Protein AF-A0A2V9PHC5-F1 (afdb_monomer_lite)

Radius of gyration: 18.46 Å; chains: 1; bounding box: 34×42×41 Å

Secondary structure (DSSP, 8-state):
-HHHHHHHHHHHHHHHHSHHHHHGGGGS-HHHHHHHTS-HHHHHHHHHHHHHHTT-S--SSHHHHHHHHHHHHHHHHHHHTT---GGGSS--

Sequence (92 aa):
GARWRRQYGAVVRRLEQDLPELLSFFAFPRHLWRKLRITNVIERCFVEVRRRTRPMVCFVNVESVDRIIYSIFQRFNLEWKTRTLNLFTQAA

Structure (mmCIF, N/CA/C/O backbone):
data_AF-A0A2V9PHC5-F1
#
_entry.id   AF-A0A2V9PHC5-F1
#
loop_
_atom_site.group_PDB
_atom_site.id
_atom_site.type_symbol
_atom_site.label_atom_id
_atom_site.label_alt_id
_atom_site.label_comp_id
_atom_site.label_asym_id
_atom_site.label_entity_id
_atom_site.label_seq_id
_atom_site.pdbx_PDB_ins_code
_atom_site.Cartn_x
_atom_site.Cartn_y
_atom_site.Cartn_z
_atom_site.occupancy
_atom_site.B_iso_or_equiv
_atom_site.auth_seq_id
_atom_site.auth_comp_id
_atom_site.auth_asym_id
_atom_site.auth_atom_id
_atom_site.pdbx_PDB_model_num
ATOM 1 N N . GLY A 1 1 ? -5.541 -22.958 -12.426 1.00 61.53 1 GLY A N 1
ATOM 2 C CA . GLY A 1 1 ? -6.557 -22.600 -11.411 1.00 61.53 1 GLY A CA 1
ATOM 3 C C . GLY A 1 1 ? -7.205 -23.782 -10.690 1.00 61.53 1 GLY A C 1
ATOM 4 O O . GLY A 1 1 ? -7.498 -23.649 -9.509 1.00 61.53 1 GLY A O 1
ATOM 5 N N . ALA A 1 2 ? -7.439 -24.926 -11.351 1.00 71.50 2 ALA A N 1
ATOM 6 C CA . ALA A 1 2 ? -8.320 -25.996 -10.850 1.00 71.50 2 ALA A CA 1
ATOM 7 C C . ALA A 1 2 ? -8.016 -26.507 -9.425 1.00 71.50 2 ALA A C 1
ATOM 9 O O . ALA A 1 2 ? -8.939 -26.657 -8.629 1.00 71.50 2 ALA A O 1
ATOM 10 N N . ARG A 1 3 ? -6.735 -26.684 -9.066 1.00 85.56 3 ARG A N 1
ATOM 11 C CA . ARG A 1 3 ? -6.324 -27.166 -7.733 1.00 85.56 3 ARG A CA 1
ATOM 12 C C . ARG A 1 3 ? -6.813 -26.275 -6.583 1.00 85.56 3 ARG A C 1
ATOM 14 O O . ARG A 1 3 ? -7.270 -26.783 -5.568 1.00 85.56 3 ARG A O 1
ATOM 21 N N . TRP A 1 4 ? -6.741 -24.954 -6.748 1.00 89.75 4 TRP A N 1
ATOM 22 C CA . TRP A 1 4 ? -7.058 -23.988 -5.688 1.00 89.75 4 TRP A CA 1
ATOM 23 C C . TRP A 1 4 ? -8.515 -23.528 -5.697 1.00 89.75 4 TRP A C 1
ATOM 25 O O . TRP A 1 4 ? -8.998 -23.035 -4.682 1.00 89.75 4 TRP A O 1
ATOM 35 N N . ARG A 1 5 ? -9.248 -23.737 -6.798 1.00 89.88 5 ARG A N 1
ATOM 36 C CA . ARG A 1 5 ? -10.673 -23.374 -6.887 1.00 89.88 5 ARG A CA 1
ATOM 37 C C . ARG A 1 5 ? -11.541 -24.122 -5.874 1.00 89.88 5 ARG A C 1
ATOM 39 O O . ARG A 1 5 ? -12.504 -23.546 -5.384 1.00 89.88 5 ARG A O 1
ATOM 46 N N . ARG A 1 6 ? -11.180 -25.364 -5.527 1.00 90.44 6 ARG A N 1
ATOM 47 C CA . ARG A 1 6 ? -11.928 -26.183 -4.559 1.00 90.44 6 ARG A CA 1
ATOM 48 C C . ARG A 1 6 ? -11.854 -25.638 -3.127 1.00 90.44 6 ARG A C 1
ATOM 50 O O . ARG A 1 6 ? -12.839 -25.726 -2.411 1.00 90.44 6 ARG A O 1
ATOM 57 N N . GLN A 1 7 ? -10.706 -25.092 -2.720 1.00 93.12 7 GLN A N 1
ATOM 58 C CA . GLN A 1 7 ? -10.478 -24.606 -1.348 1.00 93.12 7 GLN A CA 1
ATOM 59 C C . GLN A 1 7 ? -10.616 -23.082 -1.216 1.00 93.12 7 GLN A C 1
ATOM 61 O O . GLN A 1 7 ? -11.080 -22.594 -0.194 1.00 93.12 7 GLN A O 1
ATOM 66 N N . TYR A 1 8 ? -10.258 -22.324 -2.256 1.00 94.31 8 TYR A N 1
ATOM 67 C CA . TYR A 1 8 ? -10.190 -20.859 -2.231 1.00 94.31 8 TYR A CA 1
ATOM 68 C C . TYR A 1 8 ? -10.899 -20.233 -3.437 1.00 94.31 8 TYR A C 1
ATOM 70 O O . TYR A 1 8 ? -10.399 -19.290 -4.052 1.00 94.31 8 TYR A O 1
ATOM 78 N N . GLY A 1 9 ? -12.079 -20.748 -3.794 1.00 94.06 9 GLY A N 1
ATOM 79 C CA . GLY A 1 9 ? -12.826 -20.307 -4.978 1.00 94.06 9 GLY A CA 1
ATOM 80 C C . GLY A 1 9 ? -13.068 -18.793 -5.039 1.00 94.06 9 GLY A C 1
ATOM 81 O O . GLY A 1 9 ? -12.935 -18.202 -6.105 1.00 94.06 9 GLY A O 1
ATOM 82 N N . ALA A 1 10 ? -13.346 -18.143 -3.904 1.00 94.44 10 ALA A N 1
ATOM 83 C CA . ALA A 1 10 ? -13.525 -16.689 -3.846 1.00 94.44 10 ALA A CA 1
ATOM 84 C C . ALA A 1 10 ? -12.236 -15.911 -4.164 1.00 94.44 10 ALA A C 1
ATOM 86 O O . ALA A 1 10 ? -12.280 -14.946 -4.923 1.00 94.44 10 ALA A O 1
ATOM 87 N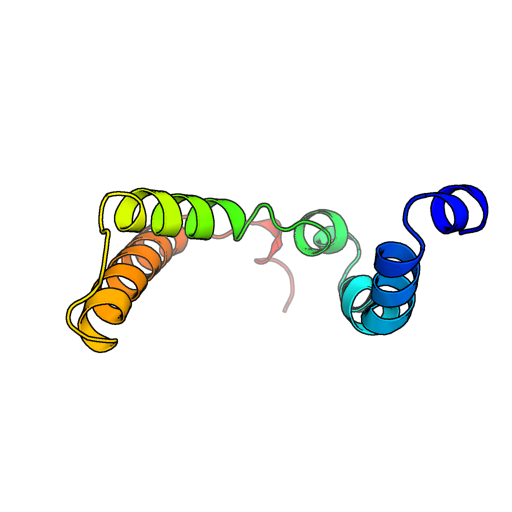 N . VAL A 1 11 ? -11.093 -16.361 -3.637 1.00 94.12 11 VAL A N 1
ATOM 88 C CA . VAL A 1 11 ? -9.784 -15.745 -3.903 1.00 94.12 11 VAL A CA 1
ATOM 89 C C . VAL A 1 11 ? -9.413 -15.916 -5.371 1.00 94.12 11 VAL A C 1
ATOM 91 O O . VAL A 1 11 ? -9.007 -14.953 -6.008 1.00 94.12 11 VAL A O 1
ATOM 94 N N . VAL A 1 12 ? -9.607 -17.116 -5.930 1.00 94.56 12 VAL A N 1
ATOM 95 C CA . VAL A 1 12 ? -9.321 -17.380 -7.347 1.00 94.56 12 VAL A CA 1
ATOM 96 C C . VAL A 1 12 ? -10.173 -16.493 -8.254 1.00 94.56 12 VAL A C 1
ATOM 98 O O . VAL A 1 12 ? -9.630 -15.908 -9.182 1.00 94.56 12 VAL A O 1
ATOM 101 N N . ARG A 1 13 ? -11.471 -16.334 -7.960 1.00 94.44 13 ARG A N 1
ATOM 102 C CA . ARG A 1 13 ? -12.345 -15.433 -8.728 1.00 94.44 13 ARG A CA 1
ATOM 103 C C . ARG A 1 13 ? -11.869 -13.983 -8.686 1.00 94.44 13 ARG A C 1
ATOM 105 O O . ARG A 1 13 ? -11.827 -13.350 -9.730 1.00 94.44 13 ARG A O 1
ATOM 112 N N . ARG A 1 14 ? -11.485 -13.472 -7.512 1.00 94.88 14 ARG A N 1
ATOM 113 C CA . ARG A 1 14 ? -10.970 -12.101 -7.391 1.00 94.88 14 ARG A CA 1
ATOM 114 C C . ARG A 1 14 ? -9.642 -11.923 -8.133 1.00 94.88 14 ARG A C 1
ATOM 116 O O . ARG A 1 14 ? -9.492 -10.964 -8.868 1.00 94.88 14 ARG A O 1
ATOM 123 N N . LEU A 1 15 ? -8.719 -12.880 -8.022 1.00 93.38 15 LEU A N 1
ATOM 124 C CA . LEU A 1 15 ? -7.459 -12.846 -8.776 1.00 93.38 15 LEU A CA 1
ATOM 125 C C . LEU A 1 15 ? -7.669 -12.879 -10.295 1.00 93.38 15 LEU A C 1
ATOM 127 O O . LEU A 1 15 ? -6.889 -12.278 -11.021 1.00 93.38 15 LEU A O 1
ATOM 131 N N . GLU A 1 16 ? -8.681 -13.607 -10.773 1.00 93.88 16 GLU A N 1
ATOM 132 C CA . GLU A 1 16 ? -9.051 -13.635 -12.192 1.00 93.88 16 GLU A CA 1
ATOM 133 C C . GLU A 1 16 ? -9.665 -12.302 -12.647 1.00 93.88 16 GLU A C 1
ATOM 135 O O . GLU A 1 16 ? -9.413 -11.886 -13.773 1.00 93.88 16 GLU A O 1
ATOM 140 N N . GLN A 1 17 ? -10.425 -11.628 -11.776 1.00 95.94 17 GLN A N 1
ATOM 141 C CA . GLN A 1 17 ? -10.993 -10.299 -12.033 1.00 95.94 17 GLN A CA 1
ATOM 142 C C . GLN A 1 17 ? -9.914 -9.210 -12.074 1.00 95.94 17 GLN A C 1
ATOM 144 O O . GLN A 1 17 ? -9.873 -8.453 -13.035 1.00 95.94 17 GLN A O 1
ATOM 149 N N . ASP A 1 18 ? -9.016 -9.192 -11.088 1.00 94.94 18 ASP A N 1
ATOM 150 C CA . ASP A 1 18 ? -7.958 -8.178 -10.936 1.00 94.94 18 ASP A CA 1
ATOM 151 C C . ASP A 1 18 ? -6.704 -8.494 -11.785 1.00 94.94 18 ASP A C 1
ATOM 153 O O . ASP A 1 18 ? -5.644 -7.880 -11.636 1.00 94.94 18 ASP A O 1
ATOM 157 N N . LEU A 1 19 ? -6.769 -9.524 -12.636 1.00 93.94 19 LEU A N 1
ATOM 158 C CA . LEU A 1 19 ? -5.628 -10.007 -13.413 1.00 93.94 19 LEU A CA 1
ATOM 159 C C . LEU A 1 19 ? -4.998 -8.922 -14.312 1.00 93.94 19 LEU A C 1
ATOM 161 O O . LEU A 1 19 ? -3.765 -8.864 -14.352 1.00 93.94 19 LEU A O 1
ATOM 165 N N . PRO A 1 20 ? -5.766 -8.066 -15.019 1.00 93.50 20 PRO A N 1
ATOM 166 C CA . PRO A 1 20 ? -5.193 -6.993 -15.836 1.00 93.50 20 PRO A CA 1
ATOM 167 C C . PRO A 1 20 ? -4.318 -6.033 -15.020 1.00 93.50 20 PRO A C 1
ATOM 169 O O . PRO A 1 20 ? -3.191 -5.721 -15.413 1.00 93.50 20 PRO A O 1
ATOM 172 N N . GLU A 1 21 ? -4.792 -5.619 -13.848 1.00 92.44 21 GLU A N 1
ATOM 173 C CA . GLU A 1 21 ? -4.087 -4.719 -12.941 1.00 92.44 21 GLU A CA 1
ATOM 174 C C . GLU A 1 21 ? -2.851 -5.402 -12.346 1.00 92.44 21 GLU A C 1
ATOM 176 O O . GLU A 1 21 ? -1.765 -4.815 -12.322 1.00 92.44 21 GLU A O 1
ATOM 181 N N . LEU A 1 22 ? -2.980 -6.668 -11.933 1.00 92.50 22 LEU A N 1
ATOM 182 C CA . LEU A 1 22 ? -1.887 -7.460 -11.360 1.00 92.50 22 LEU A CA 1
ATOM 183 C C . LEU A 1 22 ? -0.743 -7.715 -12.350 1.00 92.50 22 LEU A C 1
ATOM 185 O O . LEU A 1 22 ? 0.402 -7.888 -11.927 1.00 92.50 22 LEU A O 1
ATOM 189 N N . LEU A 1 23 ? -1.033 -7.751 -13.652 1.00 94.31 23 LEU A N 1
ATOM 190 C CA . LEU A 1 23 ? -0.049 -7.980 -14.713 1.00 94.31 23 LEU A CA 1
ATOM 191 C C . LEU A 1 23 ? 0.438 -6.684 -15.381 1.00 94.31 23 LEU A C 1
ATOM 193 O O . LEU A 1 23 ? 1.340 -6.738 -16.217 1.00 94.31 23 LEU A O 1
ATOM 197 N N . SER A 1 24 ? -0.079 -5.517 -14.985 1.00 94.00 24 SER A N 1
ATOM 198 C CA . SER A 1 24 ? 0.304 -4.212 -15.551 1.00 94.00 24 SER A CA 1
ATOM 199 C C . SER A 1 24 ? 1.816 -3.938 -15.520 1.00 94.00 24 SER A C 1
ATOM 201 O O . SER A 1 24 ? 2.349 -3.273 -16.408 1.00 94.00 24 SER A O 1
ATOM 203 N N . PHE A 1 25 ? 2.549 -4.513 -14.557 1.00 91.81 25 PHE A N 1
ATOM 204 C CA . PHE A 1 25 ? 4.001 -4.341 -14.450 1.00 91.81 25 PHE A CA 1
ATOM 205 C C . PHE A 1 25 ? 4.786 -4.897 -15.657 1.00 91.81 25 PHE A C 1
ATOM 207 O O . PHE A 1 25 ? 5.945 -4.521 -15.851 1.00 91.81 25 PHE A O 1
ATOM 214 N N . PHE A 1 26 ? 4.189 -5.775 -16.474 1.00 94.69 26 PHE A N 1
ATOM 215 C CA . PHE A 1 26 ? 4.813 -6.283 -17.701 1.00 94.69 26 PHE A CA 1
ATOM 216 C C . PHE A 1 26 ? 4.975 -5.212 -18.787 1.00 94.69 26 PHE A C 1
ATOM 218 O O . PHE A 1 26 ? 5.809 -5.389 -19.671 1.00 94.69 26 PHE A O 1
ATOM 225 N N . ALA A 1 27 ? 4.250 -4.091 -18.695 1.00 94.50 27 ALA A N 1
ATOM 226 C CA . ALA A 1 27 ? 4.413 -2.947 -19.594 1.00 94.50 27 ALA A CA 1
ATOM 227 C C . ALA A 1 27 ? 5.736 -2.181 -19.378 1.00 94.50 27 ALA A C 1
ATOM 229 O O . ALA A 1 27 ? 6.126 -1.372 -20.216 1.00 94.50 27 ALA A O 1
ATOM 230 N N . PHE A 1 28 ? 6.440 -2.426 -18.268 1.00 91.06 28 PHE A N 1
ATOM 231 C CA . PHE A 1 28 ? 7.697 -1.754 -17.929 1.00 91.06 28 PHE A CA 1
ATOM 232 C C . PHE A 1 28 ? 8.923 -2.571 -18.374 1.00 91.06 28 PHE A C 1
ATOM 234 O O . PHE A 1 28 ? 8.816 -3.778 -18.602 1.00 91.06 28 PHE A O 1
ATOM 241 N N . PRO A 1 29 ? 10.125 -1.967 -18.440 1.00 92.75 29 PRO A N 1
ATOM 242 C CA . PRO A 1 29 ? 11.360 -2.693 -18.721 1.00 92.75 29 PRO A CA 1
ATOM 243 C C . PRO A 1 29 ? 11.596 -3.898 -17.796 1.00 92.75 29 PRO A C 1
ATOM 245 O O . PRO A 1 29 ? 11.418 -3.829 -16.578 1.00 92.75 29 PRO A O 1
ATOM 248 N N . ARG A 1 30 ? 12.091 -5.005 -18.365 1.00 90.88 30 ARG A N 1
ATOM 249 C CA . ARG A 1 30 ? 12.273 -6.295 -17.669 1.00 90.88 30 ARG A CA 1
ATOM 250 C C . ARG A 1 30 ? 13.134 -6.215 -16.404 1.00 90.88 30 ARG A C 1
ATOM 252 O O . ARG A 1 30 ? 12.905 -6.967 -15.457 1.00 90.88 30 ARG A O 1
ATOM 259 N N . HIS A 1 31 ? 14.108 -5.305 -16.364 1.00 87.88 31 HIS A N 1
ATOM 260 C CA . HIS A 1 31 ? 14.962 -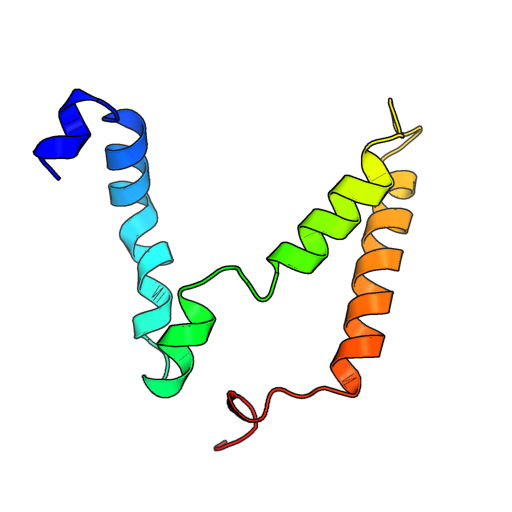5.112 -15.189 1.00 87.88 31 HIS A CA 1
ATOM 261 C C . HIS A 1 31 ? 14.187 -4.565 -13.970 1.00 87.88 31 HIS A C 1
ATOM 263 O O . HIS A 1 31 ? 14.597 -4.807 -12.833 1.00 87.88 31 HIS A O 1
ATOM 269 N N . LEU A 1 32 ? 13.034 -3.914 -14.181 1.00 88.38 32 LEU A N 1
ATOM 270 C CA . LEU A 1 32 ? 12.165 -3.398 -13.118 1.00 88.38 32 LEU A CA 1
ATOM 271 C C . LEU A 1 32 ? 11.171 -4.435 -12.583 1.00 88.38 32 LEU A C 1
ATOM 273 O O . LEU A 1 32 ? 10.733 -4.317 -11.439 1.00 88.38 32 LEU A O 1
ATOM 277 N N . TRP A 1 33 ? 10.845 -5.485 -13.346 1.00 91.75 33 TRP A N 1
ATOM 278 C CA . TRP A 1 33 ? 9.796 -6.453 -12.981 1.00 91.75 33 TRP A CA 1
ATOM 279 C C . TRP A 1 33 ? 9.995 -7.071 -11.598 1.00 91.75 33 TRP A C 1
ATOM 281 O O . TRP A 1 33 ? 9.035 -7.243 -10.852 1.00 91.75 33 TRP A O 1
ATOM 291 N N . ARG A 1 34 ? 11.244 -7.377 -11.219 1.00 89.12 34 ARG A N 1
ATOM 292 C CA . ARG A 1 34 ? 11.547 -7.959 -9.900 1.00 89.12 34 ARG A CA 1
ATOM 293 C C . ARG A 1 34 ? 11.117 -7.036 -8.755 1.00 89.12 34 ARG A C 1
ATOM 295 O O . ARG A 1 34 ? 10.690 -7.539 -7.724 1.00 89.12 34 ARG A O 1
ATOM 302 N N . LYS A 1 35 ? 11.249 -5.718 -8.935 1.00 86.25 35 LYS A N 1
ATOM 303 C CA . LYS A 1 35 ? 10.867 -4.698 -7.949 1.00 86.25 35 LYS A CA 1
ATOM 304 C C . LYS A 1 35 ? 9.375 -4.371 -8.017 1.00 86.25 35 LYS A C 1
ATOM 306 O O . LYS A 1 35 ? 8.766 -4.242 -6.968 1.00 86.25 35 LYS A O 1
ATOM 311 N N . LEU A 1 36 ? 8.808 -4.257 -9.220 1.00 89.56 36 LEU A N 1
ATOM 312 C CA . LEU A 1 36 ? 7.413 -3.847 -9.426 1.00 89.56 36 LEU A CA 1
ATOM 313 C C . LEU A 1 36 ? 6.394 -4.946 -9.093 1.00 89.56 36 LEU A C 1
ATOM 315 O O . LEU A 1 36 ? 5.299 -4.642 -8.640 1.00 89.56 36 LEU A O 1
ATOM 319 N N . ARG A 1 37 ? 6.751 -6.224 -9.274 1.00 89.19 37 ARG A N 1
ATOM 320 C CA . ARG A 1 37 ? 5.860 -7.362 -8.982 1.00 89.19 37 ARG A CA 1
ATOM 321 C C . ARG A 1 37 ? 5.615 -7.575 -7.481 1.00 89.19 37 ARG A C 1
ATOM 323 O O . ARG A 1 37 ? 4.734 -8.344 -7.112 1.00 89.19 37 ARG A O 1
ATOM 330 N N . ILE A 1 38 ? 6.433 -6.982 -6.615 1.00 88.44 38 ILE A N 1
ATOM 331 C CA . ILE A 1 38 ? 6.388 -7.205 -5.165 1.00 88.44 38 ILE A CA 1
ATOM 332 C C . ILE A 1 38 ? 6.040 -5.915 -4.426 1.00 88.44 38 ILE A C 1
ATOM 334 O O . ILE A 1 38 ? 6.394 -4.819 -4.852 1.00 88.44 38 ILE A O 1
ATOM 338 N N . THR A 1 39 ? 5.409 -6.049 -3.266 1.00 87.25 39 THR A N 1
ATOM 339 C CA . THR A 1 39 ? 4.987 -4.923 -2.421 1.00 87.25 39 THR A CA 1
ATOM 340 C C . THR A 1 39 ? 6.047 -4.475 -1.412 1.00 87.25 39 THR A C 1
ATOM 342 O O . THR A 1 39 ? 5.817 -3.529 -0.660 1.00 87.25 39 THR A O 1
ATOM 345 N N . ASN A 1 40 ? 7.244 -5.074 -1.418 1.00 82.62 40 ASN A N 1
ATOM 346 C CA . ASN A 1 40 ? 8.302 -4.823 -0.428 1.00 82.62 40 ASN A CA 1
ATOM 347 C C . ASN A 1 40 ? 8.642 -3.333 -0.233 1.00 82.62 40 ASN A C 1
ATOM 349 O O . ASN A 1 40 ? 9.007 -2.923 0.867 1.00 82.62 40 ASN A O 1
ATOM 353 N N . VAL A 1 41 ? 8.544 -2.520 -1.292 1.00 80.50 41 VAL A N 1
ATOM 354 C CA . VAL A 1 41 ? 8.848 -1.078 -1.233 1.00 80.50 41 VAL A CA 1
ATOM 355 C C . VAL A 1 41 ? 7.861 -0.328 -0.330 1.00 80.50 41 VAL A C 1
ATOM 357 O O . VAL A 1 41 ? 8.262 0.588 0.383 1.00 80.50 41 VAL A O 1
ATOM 360 N N . ILE A 1 42 ? 6.590 -0.737 -0.315 1.00 87.44 42 ILE A N 1
ATOM 361 C CA . ILE A 1 42 ? 5.512 -0.063 0.429 1.00 87.44 42 ILE A CA 1
ATOM 362 C C . ILE A 1 42 ? 5.185 -0.749 1.762 1.00 87.44 42 ILE A C 1
ATOM 364 O O . ILE A 1 42 ? 4.649 -0.115 2.671 1.00 87.44 42 ILE A O 1
ATOM 368 N N . GLU A 1 43 ? 5.551 -2.023 1.926 1.00 91.56 43 GLU A N 1
ATOM 369 C CA . GLU A 1 43 ? 5.284 -2.805 3.140 1.00 91.56 43 GLU A CA 1
ATOM 370 C C . GLU A 1 43 ? 5.820 -2.140 4.409 1.00 91.56 43 GLU A C 1
ATOM 372 O O . GLU A 1 43 ? 5.121 -2.089 5.424 1.00 91.56 43 GLU A O 1
ATOM 377 N N . ARG A 1 44 ? 7.032 -1.569 4.359 1.00 90.81 44 ARG A N 1
ATOM 378 C CA . ARG A 1 44 ? 7.621 -0.905 5.531 1.00 90.81 44 ARG A CA 1
ATOM 379 C C . ARG A 1 44 ? 6.798 0.303 5.984 1.00 90.81 44 ARG A C 1
ATOM 381 O O . ARG A 1 44 ? 6.667 0.513 7.191 1.00 90.81 44 ARG A O 1
ATOM 388 N N . CYS A 1 45 ? 6.213 1.047 5.045 1.00 92.38 45 CYS A N 1
ATOM 389 C CA . CYS A 1 45 ? 5.332 2.172 5.349 1.00 92.38 45 CYS A CA 1
ATOM 390 C C . CYS A 1 45 ? 4.068 1.698 6.070 1.00 92.38 45 CYS A C 1
ATOM 392 O O . CYS A 1 45 ? 3.739 2.219 7.134 1.00 92.38 45 CYS A O 1
ATOM 394 N N . PHE A 1 46 ? 3.406 0.658 5.557 1.00 93.75 46 PHE A N 1
ATOM 395 C CA . PHE A 1 46 ? 2.195 0.116 6.182 1.00 93.75 46 PHE A CA 1
ATOM 396 C C . PHE A 1 46 ? 2.448 -0.488 7.561 1.00 93.75 46 PHE A C 1
ATOM 398 O O . PHE A 1 46 ? 1.633 -0.312 8.469 1.00 93.75 46 PHE A O 1
ATOM 405 N N . VAL A 1 47 ? 3.585 -1.163 7.748 1.00 95.31 47 VAL A N 1
ATOM 406 C CA . VAL A 1 47 ? 3.988 -1.678 9.062 1.00 95.31 47 VAL A CA 1
ATOM 407 C C . VAL A 1 47 ? 4.162 -0.535 10.057 1.00 95.31 47 VAL A C 1
ATOM 409 O O . VAL A 1 47 ? 3.695 -0.648 11.187 1.00 95.31 47 VAL A O 1
ATOM 412 N N . GLU A 1 48 ? 4.788 0.572 9.656 1.00 95.25 48 GLU A N 1
ATOM 413 C CA . GLU A 1 48 ? 4.982 1.721 10.543 1.00 95.25 48 GLU A CA 1
ATOM 414 C C . GLU A 1 48 ? 3.661 2.429 10.871 1.00 95.25 48 GLU A C 1
ATOM 416 O O . GLU A 1 48 ? 3.445 2.777 12.033 1.00 95.25 48 G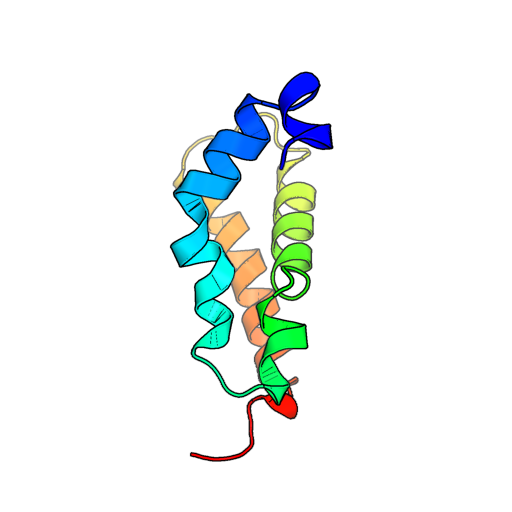LU A O 1
ATOM 421 N N . VAL A 1 49 ? 2.755 2.574 9.896 1.00 95.06 49 VAL A N 1
ATOM 422 C CA . VAL A 1 49 ? 1.387 3.069 10.135 1.00 95.06 49 VAL A CA 1
ATOM 423 C C . VAL A 1 49 ? 0.689 2.184 11.156 1.00 95.06 49 VAL A C 1
ATOM 425 O O . VAL A 1 49 ? 0.307 2.675 12.216 1.00 95.06 49 VAL A O 1
ATOM 428 N N . ARG A 1 50 ? 0.622 0.871 10.911 1.00 94.69 50 ARG A N 1
ATOM 429 C CA . ARG A 1 50 ? -0.009 -0.078 11.836 1.00 94.69 50 ARG A CA 1
ATOM 430 C C . ARG A 1 50 ? 0.655 -0.059 13.213 1.00 94.69 50 ARG A C 1
ATOM 432 O O . ARG A 1 50 ? -0.045 -0.151 14.211 1.00 94.69 50 ARG A O 1
ATOM 439 N N . ARG A 1 51 ? 1.981 0.082 13.300 1.00 95.31 51 ARG A N 1
ATOM 440 C CA . ARG A 1 51 ? 2.704 0.161 14.579 1.00 95.31 51 ARG A CA 1
ATOM 441 C C . ARG A 1 51 ? 2.292 1.388 15.391 1.00 95.31 51 ARG A C 1
ATOM 443 O O . ARG A 1 51 ? 2.091 1.253 16.594 1.00 95.31 51 ARG A O 1
ATOM 450 N N . ARG A 1 52 ? 2.166 2.557 14.752 1.00 93.88 52 ARG A N 1
ATOM 451 C CA . ARG A 1 52 ? 1.788 3.805 15.436 1.00 93.88 52 ARG A CA 1
ATOM 452 C C . ARG A 1 52 ? 0.308 3.868 15.780 1.00 93.88 52 ARG A C 1
ATOM 454 O O . ARG A 1 52 ? -0.022 4.439 16.809 1.00 93.88 52 ARG A O 1
ATOM 461 N N . THR A 1 53 ? -0.557 3.270 14.963 1.00 93.81 53 THR A N 1
ATOM 462 C CA . THR A 1 53 ? -2.005 3.271 15.205 1.00 93.81 53 THR A CA 1
ATOM 463 C C . THR A 1 53 ? -2.475 2.128 16.103 1.00 93.81 53 THR A C 1
ATOM 465 O O . THR A 1 53 ? -3.5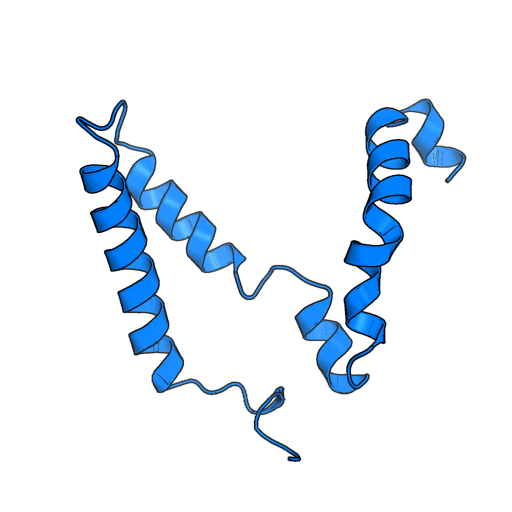10 2.261 16.739 1.00 93.81 53 THR A O 1
ATOM 468 N N . ARG A 1 54 ? -1.718 1.029 16.240 1.00 93.88 54 ARG A N 1
ATOM 469 C CA . ARG A 1 54 ? -2.090 -0.124 17.086 1.00 93.88 54 ARG A CA 1
ATOM 470 C C . ARG A 1 54 ? -2.488 0.215 18.535 1.00 93.88 54 ARG A C 1
ATOM 472 O O . ARG A 1 54 ? -3.446 -0.396 18.995 1.00 93.88 54 ARG A O 1
ATOM 479 N N . PRO A 1 55 ? -1.798 1.103 19.279 1.00 94.75 55 PRO A N 1
ATOM 480 C CA . PRO A 1 55 ? -2.216 1.447 20.642 1.00 94.75 55 PRO A CA 1
ATOM 481 C C . PRO A 1 55 ? -3.416 2.410 20.696 1.00 94.75 55 PRO A C 1
ATOM 483 O O . PRO A 1 55 ? -3.931 2.678 21.777 1.00 94.75 55 PRO A O 1
ATOM 486 N N . MET A 1 56 ? -3.856 2.953 19.559 1.00 93.25 56 MET A N 1
ATOM 487 C CA . MET A 1 56 ? -4.934 3.937 19.483 1.00 93.25 56 MET A CA 1
ATOM 488 C C . MET A 1 56 ? -6.257 3.200 19.253 1.00 93.25 56 MET A C 1
ATOM 490 O O . MET A 1 56 ? -6.524 2.714 18.158 1.00 93.25 56 MET A O 1
ATOM 494 N N . VAL A 1 57 ? -7.074 3.089 20.303 1.00 86.88 57 VAL A N 1
ATOM 495 C CA . VAL A 1 57 ? -8.370 2.383 20.263 1.00 86.88 57 VAL A CA 1
ATOM 496 C C . VAL A 1 57 ? -9.376 3.105 19.360 1.00 86.88 57 VAL A C 1
ATOM 498 O O . VAL A 1 57 ? -10.113 2.465 18.614 1.00 86.88 57 VAL A O 1
ATOM 501 N N . CYS A 1 58 ? -9.382 4.438 19.397 1.00 90.62 58 CYS A N 1
ATOM 502 C CA . CYS A 1 58 ? -10.160 5.287 18.505 1.00 90.62 58 CYS A CA 1
ATOM 503 C C . CYS A 1 58 ? -9.417 6.599 18.225 1.00 90.62 58 CYS A C 1
ATOM 505 O O . CYS A 1 58 ? -8.552 7.026 18.994 1.00 90.62 58 C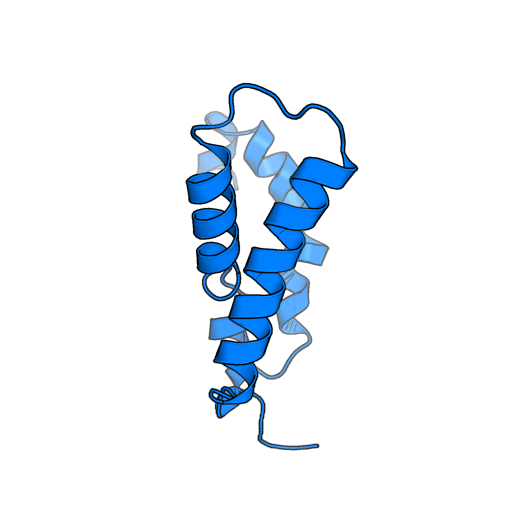YS A O 1
ATOM 507 N N . PHE A 1 59 ? -9.765 7.238 17.112 1.00 93.06 59 PHE A N 1
ATOM 508 C CA . PHE A 1 59 ? -9.325 8.590 16.785 1.00 93.06 59 PHE A CA 1
ATOM 509 C C . PHE A 1 59 ? -10.475 9.559 17.031 1.00 93.06 59 PHE A C 1
ATOM 511 O O . PHE A 1 59 ? -11.622 9.237 16.738 1.00 93.06 59 PHE A O 1
ATOM 518 N N . VAL A 1 60 ? -10.159 10.748 17.544 1.00 91.38 60 VAL A N 1
ATOM 519 C CA . VAL A 1 60 ? -11.156 11.798 17.814 1.00 91.38 60 VAL A CA 1
ATOM 520 C C . VAL A 1 60 ? -11.807 12.291 16.518 1.00 91.38 60 VAL A C 1
ATOM 522 O O . VAL A 1 60 ? -13.000 12.567 16.491 1.00 91.38 60 VAL A O 1
ATOM 525 N N . ASN A 1 61 ? -11.023 12.392 15.442 1.00 94.44 61 ASN A N 1
ATOM 526 C CA . ASN A 1 61 ? -11.477 12.760 14.104 1.00 94.44 61 ASN A CA 1
ATOM 527 C C . ASN A 1 61 ? -10.498 12.252 13.031 1.00 94.44 61 ASN A C 1
ATOM 529 O O . ASN A 1 61 ? -9.405 11.763 13.352 1.00 94.44 61 ASN A O 1
ATOM 533 N N . VAL A 1 62 ? -10.898 12.365 11.763 1.00 94.94 62 VAL A N 1
ATOM 534 C CA . VAL A 1 62 ? -10.114 11.903 10.604 1.00 94.94 62 VAL A CA 1
ATOM 535 C C . VAL A 1 62 ? -8.811 12.697 10.476 1.00 94.94 62 VAL A C 1
ATOM 537 O O . VAL A 1 62 ? -7.744 12.123 10.268 1.00 94.94 62 VAL A O 1
ATOM 540 N N . GLU A 1 63 ? -8.845 13.999 10.750 1.00 96.75 63 GLU A N 1
ATOM 541 C CA . GLU A 1 63 ? -7.678 14.876 10.659 1.00 96.75 63 GLU A CA 1
ATOM 542 C C . GLU A 1 63 ? -6.564 14.452 11.631 1.00 96.75 63 GLU A C 1
ATOM 544 O O . GLU A 1 63 ? -5.376 14.668 11.378 1.00 96.75 63 GLU A O 1
ATOM 549 N N . SER A 1 64 ? -6.923 13.842 12.763 1.00 93.50 64 SER A N 1
ATOM 550 C CA . SER A 1 64 ? -5.959 13.347 13.749 1.00 93.50 64 SER A CA 1
ATOM 551 C C . SER A 1 64 ? -5.176 12.141 13.241 1.00 93.50 64 SER A C 1
ATOM 553 O O . SER A 1 64 ? -3.957 12.095 13.424 1.00 93.50 64 SER A O 1
ATOM 555 N N . VAL A 1 65 ? -5.841 11.188 12.579 1.00 94.56 65 VAL A N 1
ATOM 556 C CA . VAL A 1 65 ? -5.152 10.044 11.965 1.00 94.56 65 VAL A CA 1
ATOM 557 C C . VAL A 1 65 ? -4.371 10.473 10.723 1.00 94.56 65 VAL A C 1
ATOM 559 O O . VAL A 1 65 ? -3.238 10.022 10.542 1.00 94.56 65 VAL A O 1
ATOM 562 N N . ASP A 1 66 ? -4.892 11.426 9.948 1.00 95.94 66 ASP A N 1
ATOM 563 C CA . ASP A 1 66 ? -4.207 11.973 8.774 1.00 95.94 66 ASP A CA 1
ATOM 564 C C . ASP A 1 66 ? -2.869 12.609 9.139 1.00 95.94 66 ASP A C 1
ATOM 566 O O . ASP A 1 66 ? -1.864 12.341 8.482 1.00 95.94 66 ASP A O 1
ATOM 570 N N . ARG A 1 67 ? -2.796 13.374 10.237 1.00 95.50 67 ARG A N 1
ATOM 571 C CA . ARG A 1 67 ? -1.520 13.934 10.720 1.00 95.50 67 ARG A CA 1
ATOM 572 C C . ARG A 1 67 ? -0.496 12.847 11.050 1.00 95.50 67 ARG A C 1
ATOM 574 O O . ARG A 1 67 ? 0.689 13.005 10.749 1.00 95.50 67 ARG A O 1
ATOM 581 N N . ILE A 1 68 ? -0.932 11.734 11.641 1.00 93.94 68 ILE A N 1
ATOM 582 C CA . ILE A 1 68 ? -0.046 10.607 11.965 1.00 93.94 68 ILE A CA 1
ATOM 583 C C . ILE A 1 68 ? 0.452 9.954 10.680 1.00 93.94 68 ILE A C 1
ATOM 585 O O . ILE A 1 68 ? 1.665 9.793 10.521 1.00 93.94 68 ILE A O 1
ATOM 589 N N . ILE A 1 69 ? -0.457 9.625 9.760 1.00 95.19 69 ILE A N 1
ATOM 590 C CA . ILE A 1 69 ? -0.135 9.044 8.455 1.00 95.19 69 ILE A CA 1
ATOM 591 C C . ILE A 1 69 ? 0.841 9.963 7.711 1.00 95.19 69 ILE A C 1
ATOM 593 O O . ILE A 1 69 ? 1.946 9.535 7.375 1.00 95.19 69 ILE A O 1
ATOM 597 N N . TYR A 1 70 ? 0.500 11.243 7.555 1.00 96.56 70 TYR A N 1
ATOM 598 C CA . TYR A 1 70 ? 1.340 12.242 6.901 1.00 96.56 70 TYR A CA 1
ATOM 599 C C . TYR A 1 70 ? 2.737 12.312 7.521 1.00 96.56 70 TYR A C 1
ATOM 601 O O . TYR A 1 70 ? 3.729 12.235 6.801 1.00 96.56 70 TYR A O 1
ATOM 609 N N . SER A 1 71 ? 2.848 12.365 8.854 1.00 95.94 71 SER A N 1
ATOM 610 C CA . SER A 1 71 ? 4.152 12.409 9.531 1.00 95.94 71 SER A CA 1
ATOM 611 C C . SER A 1 71 ? 5.032 11.186 9.227 1.00 95.94 71 SER A C 1
ATOM 613 O O . SER A 1 71 ? 6.254 11.309 9.122 1.00 95.94 71 SER A O 1
ATOM 615 N N . ILE A 1 72 ? 4.432 9.999 9.075 1.00 94.94 72 ILE A N 1
ATOM 616 C CA . ILE A 1 72 ? 5.145 8.761 8.739 1.00 94.94 72 ILE A CA 1
ATOM 617 C C . ILE A 1 72 ? 5.668 8.838 7.307 1.00 94.94 72 ILE A C 1
ATOM 619 O O . ILE A 1 72 ? 6.859 8.617 7.079 1.00 94.94 72 ILE A O 1
ATOM 623 N N . PHE A 1 73 ? 4.790 9.156 6.355 1.00 94.50 73 PHE A N 1
ATOM 624 C CA . PHE A 1 73 ? 5.147 9.224 4.940 1.00 94.50 73 PHE A CA 1
ATOM 625 C C . PHE A 1 73 ? 6.135 10.353 4.660 1.00 94.50 73 PHE A C 1
ATOM 627 O O . PHE A 1 73 ? 7.090 10.147 3.917 1.00 94.50 73 PHE A O 1
ATOM 634 N N . GLN A 1 74 ? 5.989 11.503 5.320 1.00 95.19 74 GLN A N 1
ATOM 635 C CA . GLN A 1 74 ? 6.940 12.601 5.206 1.00 95.19 74 GLN A CA 1
ATOM 636 C C . GLN A 1 74 ? 8.334 12.190 5.688 1.00 95.19 74 GLN A C 1
ATOM 638 O O . GLN A 1 74 ? 9.321 12.498 5.022 1.00 95.19 74 GLN A O 1
ATOM 643 N N . ARG A 1 75 ? 8.434 11.439 6.793 1.00 92.75 75 ARG A N 1
ATOM 644 C CA . ARG A 1 75 ? 9.721 10.899 7.249 1.00 92.75 75 ARG A CA 1
ATOM 645 C C . ARG A 1 75 ? 10.338 9.961 6.209 1.00 92.75 75 ARG A C 1
ATOM 647 O O . ARG A 1 75 ? 11.502 10.139 5.868 1.00 92.75 75 ARG A O 1
ATOM 654 N N . PHE A 1 76 ? 9.571 9.006 5.679 1.00 91.75 76 PHE A N 1
ATOM 655 C CA . PHE A 1 76 ? 10.073 8.103 4.635 1.00 91.75 76 PHE A CA 1
ATOM 656 C C . PHE A 1 76 ? 10.502 8.856 3.373 1.00 91.75 76 PHE A C 1
ATOM 658 O O . PHE A 1 76 ? 11.566 8.571 2.835 1.00 91.75 76 PHE A O 1
ATOM 665 N N . ASN A 1 77 ? 9.740 9.863 2.944 1.00 91.12 77 ASN A N 1
ATOM 666 C CA . ASN A 1 77 ? 10.102 10.704 1.805 1.00 91.12 77 ASN A CA 1
ATOM 667 C C . ASN A 1 77 ? 11.435 11.429 2.033 1.00 91.12 77 ASN A C 1
ATOM 669 O O . ASN A 1 77 ? 12.270 11.467 1.132 1.00 91.12 77 ASN A O 1
ATOM 673 N N . LEU A 1 78 ? 11.667 11.977 3.230 1.00 91.69 78 LEU A N 1
ATOM 674 C CA . LEU A 1 78 ? 12.943 12.612 3.573 1.00 91.69 78 LEU A CA 1
ATOM 675 C C . LEU A 1 78 ? 14.104 11.605 3.592 1.00 91.69 78 LEU A C 1
ATOM 677 O O . LEU A 1 78 ? 15.172 11.902 3.062 1.00 91.69 78 LEU A O 1
ATOM 681 N N . GLU A 1 79 ? 13.894 10.407 4.142 1.00 88.00 79 GLU A N 1
ATOM 682 C CA . GLU A 1 79 ? 14.902 9.336 4.164 1.00 88.00 79 GLU A CA 1
ATOM 683 C C . GLU A 1 79 ? 15.221 8.789 2.762 1.00 88.00 79 GLU A C 1
ATOM 685 O O . GLU A 1 79 ? 16.360 8.423 2.478 1.00 88.00 79 GLU A O 1
ATOM 690 N N . TRP A 1 80 ? 14.232 8.715 1.871 1.00 86.69 80 TRP A N 1
ATOM 691 C CA . TRP A 1 80 ? 14.404 8.171 0.523 1.00 86.69 80 TRP A CA 1
ATOM 692 C C . TRP A 1 80 ? 14.958 9.181 -0.477 1.00 86.69 80 TRP A C 1
ATOM 694 O O . TRP A 1 80 ? 15.590 8.762 -1.445 1.00 86.69 80 TRP A O 1
ATOM 704 N N . LYS A 1 81 ? 14.833 10.490 -0.217 1.00 82.62 81 LYS A N 1
ATOM 705 C CA . LYS A 1 81 ? 15.516 11.534 -1.005 1.00 82.62 81 LYS A CA 1
ATOM 706 C C . LYS A 1 81 ? 17.028 11.316 -1.098 1.00 82.62 81 LYS A C 1
ATOM 708 O O . LYS A 1 81 ? 17.630 11.685 -2.097 1.00 82.62 81 LYS A O 1
ATOM 713 N N . THR A 1 82 ? 17.639 10.719 -0.077 1.00 76.88 82 THR A N 1
ATOM 714 C CA . THR A 1 82 ? 19.085 10.444 -0.039 1.00 76.88 82 THR A CA 1
ATOM 715 C C . THR A 1 82 ? 19.442 9.026 -0.496 1.00 76.88 82 THR A C 1
ATOM 717 O O . THR A 1 82 ? 20.619 8.680 -0.569 1.00 76.88 82 THR A O 1
ATOM 720 N N . ARG A 1 83 ? 18.444 8.191 -0.820 1.00 69.69 83 ARG A N 1
ATOM 721 C CA . ARG A 1 83 ? 18.598 6.781 -1.210 1.00 69.69 83 ARG A CA 1
ATOM 722 C C . ARG A 1 83 ? 17.868 6.489 -2.516 1.00 69.69 83 ARG A C 1
ATOM 724 O O . ARG A 1 83 ? 16.978 5.637 -2.568 1.00 69.69 83 ARG A O 1
ATOM 731 N N . THR A 1 84 ? 18.260 7.176 -3.583 1.00 65.06 84 THR A N 1
ATOM 732 C CA . THR A 1 84 ? 17.735 6.878 -4.914 1.00 65.06 84 THR A CA 1
ATOM 733 C C . THR A 1 84 ? 18.133 5.459 -5.312 1.00 65.06 84 THR A C 1
ATOM 735 O O . THR A 1 84 ? 19.300 5.071 -5.264 1.00 65.06 84 THR A O 1
ATOM 738 N N . LEU A 1 85 ? 17.145 4.642 -5.667 1.00 67.75 85 LEU A N 1
ATOM 739 C CA . LEU A 1 85 ? 17.397 3.295 -6.154 1.00 67.75 85 LEU A CA 1
ATOM 740 C C . LEU A 1 85 ? 18.060 3.393 -7.530 1.00 67.75 85 LEU A C 1
ATOM 742 O O . LEU A 1 85 ? 17.392 3.753 -8.493 1.00 67.75 85 LEU A O 1
ATOM 746 N N . ASN A 1 86 ? 19.330 2.984 -7.624 1.00 65.94 86 ASN A N 1
ATOM 747 C CA . ASN A 1 86 ? 20.109 3.009 -8.872 1.00 65.94 86 ASN A CA 1
ATOM 748 C C . ASN A 1 86 ? 19.397 2.340 -10.071 1.00 65.94 86 ASN A C 1
ATOM 750 O O . ASN A 1 86 ? 19.647 2.664 -11.226 1.00 65.94 86 ASN A O 1
ATOM 754 N N . LEU A 1 87 ? 18.482 1.410 -9.775 1.00 65.50 87 LEU A N 1
ATOM 755 C CA . LEU A 1 87 ? 17.631 0.696 -10.732 1.00 65.50 87 LEU A CA 1
ATOM 756 C C . LEU A 1 87 ? 16.626 1.584 -11.481 1.00 65.50 87 LEU A C 1
ATOM 758 O O . LEU A 1 87 ? 16.126 1.151 -12.508 1.00 65.50 87 LEU A O 1
ATOM 762 N N . PHE A 1 88 ? 16.307 2.774 -10.967 1.00 64.38 88 PHE A N 1
ATOM 763 C CA . PHE A 1 88 ? 15.366 3.721 -11.579 1.00 64.38 88 PHE A CA 1
ATOM 764 C C . PHE A 1 88 ? 16.059 4.988 -12.112 1.00 64.38 88 PHE A C 1
ATOM 766 O O . PHE A 1 88 ? 15.389 5.876 -12.624 1.00 64.38 88 PHE A O 1
ATOM 773 N N . THR A 1 89 ? 17.387 5.092 -11.989 1.00 60.00 89 THR A N 1
ATOM 774 C CA . THR A 1 89 ? 18.177 6.273 -12.395 1.00 60.00 89 THR A CA 1
ATOM 775 C C . THR A 1 89 ? 18.901 6.116 -13.728 1.00 60.00 89 THR A C 1
ATOM 777 O O . THR A 1 89 ? 19.746 6.944 -14.049 1.00 60.00 89 THR A O 1
ATOM 780 N N . GLN A 1 90 ? 18.611 5.080 -14.518 1.00 56.25 90 GLN A N 1
ATOM 781 C CA . GLN A 1 90 ? 19.202 4.935 -15.850 1.00 56.25 90 GLN A CA 1
ATOM 782 C C . GLN A 1 90 ? 18.136 4.892 -16.950 1.00 56.25 90 GLN A C 1
ATOM 784 O O . GLN A 1 90 ? 17.238 4.054 -16.917 1.00 56.25 90 GLN A O 1
ATOM 789 N N . ALA A 1 91 ? 18.351 5.793 -17.919 1.00 46.44 91 ALA A N 1
ATOM 790 C CA . ALA A 1 91 ? 17.701 6.005 -19.215 1.00 46.44 91 ALA A CA 1
ATOM 791 C C . ALA A 1 91 ? 16.288 6.625 -19.203 1.00 46.44 91 ALA A C 1
ATOM 793 O O . ALA A 1 91 ? 15.285 5.933 -19.375 1.00 46.44 91 ALA A O 1
ATOM 794 N N . ALA A 1 92 ? 16.254 7.955 -19.064 1.00 42.91 92 ALA A N 1
ATOM 795 C CA . ALA A 1 92 ? 15.456 8.789 -19.966 1.00 42.91 92 ALA A CA 1
ATOM 796 C C . ALA A 1 92 ? 16.313 9.113 -21.199 1.00 42.91 92 ALA A C 1
ATOM 798 O O . ALA A 1 92 ? 17.548 9.233 -21.007 1.00 42.91 92 ALA A O 1
#

Foldseek 3Di:
DVVCCVPCVVVVVVCVVCVCVLCVLVVDDPLCCVVVNDCVVCVVLVVQLCVVCVVPPDDPDPVRSVVVSCVSVVVVVVVCVVPPDPSPPDDD

pLDDT: mean 88.03, std 1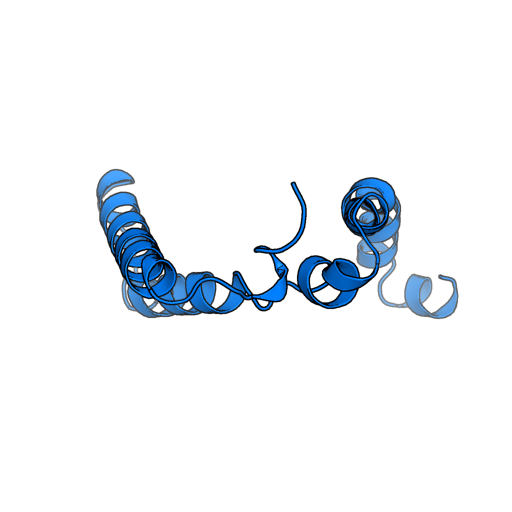1.31, range [42.91, 96.75]